Protein AF-A0A2E8K326-F1 (afdb_monomer_lite)

Sequence (92 aa):
MSSTKNVSCPVDTQGDFGSYANAFRIMQDGNDILLDFCVYSEQDNAAKIVSRVRVPPTFLGVILSRLQEALNIDHSPDQGRLYVMPEIKGMN

Structure (mmCIF, N/CA/C/O backbone):
data_AF-A0A2E8K326-F1
#
_entry.id   AF-A0A2E8K326-F1
#
loop_
_atom_site.group_PDB
_atom_site.id
_atom_site.type_symbol
_atom_site.label_atom_id
_atom_site.label_alt_id
_atom_site.label_comp_id
_atom_site.label_asym_id
_atom_site.label_entity_id
_atom_site.label_seq_id
_atom_site.pdbx_PDB_ins_code
_atom_site.Cartn_x
_atom_site.Cartn_y
_atom_site.Cartn_z
_atom_site.occupancy
_atom_site.B_iso_or_equiv
_atom_site.auth_seq_id
_atom_site.auth_comp_id
_atom_site.auth_asym_id
_atom_site.auth_atom_id
_atom_site.pdbx_PDB_model_num
ATOM 1 N N . MET A 1 1 ? 12.934 -9.129 15.300 1.00 37.72 1 MET A N 1
ATOM 2 C CA . MET A 1 1 ? 11.535 -8.720 15.550 1.00 37.72 1 MET A CA 1
ATOM 3 C C . MET A 1 1 ? 11.177 -7.655 14.526 1.00 37.72 1 MET A C 1
ATOM 5 O O . MET A 1 1 ? 11.871 -6.648 14.477 1.00 37.72 1 MET A O 1
ATOM 9 N N . SER A 1 2 ? 10.191 -7.903 13.658 1.00 43.12 2 SER A N 1
ATOM 10 C CA . SER A 1 2 ? 9.728 -6.897 12.691 1.00 43.12 2 SER A CA 1
ATOM 11 C C . SER A 1 2 ? 8.924 -5.835 13.445 1.00 43.12 2 SER A C 1
ATOM 13 O O . SER A 1 2 ? 7.895 -6.153 14.037 1.00 43.12 2 SER A O 1
ATOM 15 N N . SER A 1 3 ? 9.436 -4.604 13.511 1.00 54.97 3 SER A N 1
ATOM 16 C CA . SER A 1 3 ? 8.756 -3.486 14.170 1.00 54.97 3 SER A CA 1
ATOM 17 C C . SER A 1 3 ? 7.694 -2.929 13.224 1.00 54.97 3 SER A C 1
ATOM 19 O O . SER A 1 3 ? 8.007 -2.274 12.231 1.00 54.97 3 SER A O 1
ATOM 21 N N . THR A 1 4 ? 6.431 -3.241 13.494 1.00 52.53 4 THR A N 1
ATOM 22 C CA . THR A 1 4 ? 5.287 -2.741 12.723 1.00 52.53 4 THR A CA 1
ATOM 23 C C . THR A 1 4 ? 5.042 -1.261 13.028 1.00 52.53 4 THR A C 1
ATOM 25 O O . THR A 1 4 ? 4.947 -0.897 14.201 1.00 52.53 4 THR A O 1
ATOM 28 N N . LYS A 1 5 ? 4.894 -0.415 12.000 1.00 71.62 5 LYS A N 1
ATOM 29 C CA . LYS A 1 5 ? 4.682 1.038 12.136 1.00 71.62 5 LYS A CA 1
ATOM 30 C C . LYS A 1 5 ? 3.276 1.425 11.666 1.00 71.62 5 LYS A C 1
ATOM 32 O O . LYS A 1 5 ? 2.851 1.006 10.591 1.00 71.62 5 LYS A O 1
ATOM 37 N N . ASN A 1 6 ? 2.572 2.235 12.456 1.00 72.94 6 ASN A N 1
ATOM 38 C CA . ASN A 1 6 ? 1.278 2.798 12.065 1.00 72.94 6 ASN A CA 1
ATOM 39 C C . ASN A 1 6 ? 1.458 3.874 10.990 1.00 72.94 6 ASN A C 1
ATOM 41 O O . ASN A 1 6 ? 2.481 4.566 10.941 1.00 72.94 6 ASN A O 1
ATOM 45 N N . VAL A 1 7 ? 0.453 4.022 10.138 1.00 68.12 7 VAL A N 1
ATOM 46 C CA . VAL A 1 7 ? 0.442 4.955 9.021 1.00 68.12 7 VAL A CA 1
ATOM 47 C C . VAL A 1 7 ? -0.822 5.795 9.072 1.00 68.12 7 VAL A C 1
ATOM 49 O O . VAL A 1 7 ? -1.923 5.259 9.125 1.00 68.12 7 VAL A O 1
ATOM 52 N N . SER A 1 8 ? -0.637 7.112 8.998 1.00 68.62 8 SER A N 1
ATOM 53 C CA . SER A 1 8 ? -1.714 8.058 8.722 1.00 68.62 8 SER A CA 1
ATOM 54 C C . SER A 1 8 ? -1.707 8.373 7.228 1.00 68.62 8 SER A C 1
ATOM 56 O O . SER A 1 8 ? -0.724 8.913 6.714 1.00 68.62 8 SER A O 1
ATOM 58 N N . CYS A 1 9 ? -2.750 7.959 6.516 1.00 64.12 9 CYS A N 1
ATOM 59 C CA . CYS A 1 9 ? -2.925 8.206 5.088 1.00 64.12 9 CYS A CA 1
ATOM 60 C C . CYS A 1 9 ? -4.417 8.228 4.729 1.00 64.12 9 CYS A C 1
ATOM 62 O O . CYS A 1 9 ? -5.190 7.522 5.378 1.00 64.12 9 CYS A O 1
ATOM 64 N N . PRO A 1 10 ? -4.823 8.988 3.694 1.00 63.72 10 PRO A N 1
ATOM 65 C CA . PRO A 1 10 ? -6.185 8.942 3.176 1.00 63.72 10 PRO A CA 1
ATOM 66 C C . PRO A 1 10 ? -6.548 7.525 2.721 1.00 63.72 10 PRO A C 1
ATOM 68 O O . PRO A 1 10 ? -5.747 6.862 2.051 1.00 63.72 10 PRO A O 1
ATOM 71 N N . VAL A 1 11 ? -7.749 7.087 3.089 1.00 63.88 11 VAL A N 1
ATOM 72 C CA . VAL A 1 11 ? -8.302 5.775 2.747 1.00 63.88 11 VAL A CA 1
ATOM 73 C C . VAL A 1 11 ? -9.453 5.988 1.777 1.00 63.88 11 VAL A C 1
ATOM 75 O O . VAL A 1 11 ? -10.345 6.787 2.053 1.00 63.88 11 VAL A O 1
ATOM 78 N N . ASP A 1 12 ? -9.420 5.292 0.646 1.00 61.16 12 ASP A N 1
ATOM 79 C CA . ASP A 1 12 ? -10.558 5.225 -0.269 1.00 61.16 12 ASP A CA 1
ATOM 80 C C . ASP A 1 12 ? -11.388 3.985 0.092 1.00 61.16 12 ASP A C 1
ATOM 82 O O . ASP A 1 12 ? -11.026 2.855 -0.245 1.00 61.16 12 ASP A O 1
ATOM 86 N N . THR A 1 13 ? -12.442 4.173 0.888 1.00 59.41 13 THR A N 1
ATOM 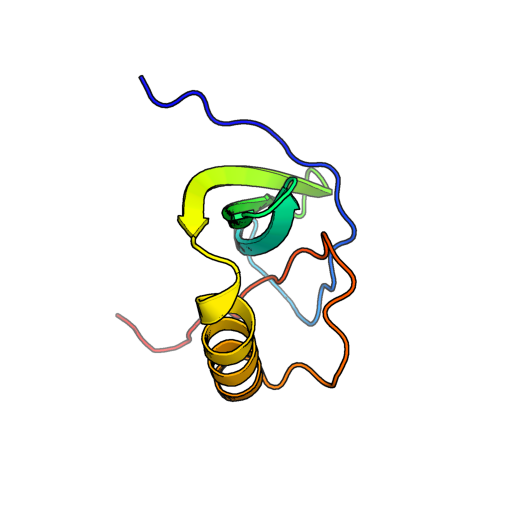87 C CA . THR A 1 13 ? -13.323 3.086 1.331 1.00 59.41 13 THR A CA 1
ATOM 88 C C . THR A 1 13 ? -14.473 2.922 0.343 1.00 59.41 13 THR A C 1
ATOM 90 O O . THR A 1 13 ? -15.526 3.541 0.486 1.00 59.41 13 THR A O 1
ATOM 93 N N . GLN A 1 14 ? -14.289 2.068 -0.661 1.00 52.81 14 GLN A N 1
ATOM 94 C CA . GLN A 1 14 ? -15.376 1.631 -1.539 1.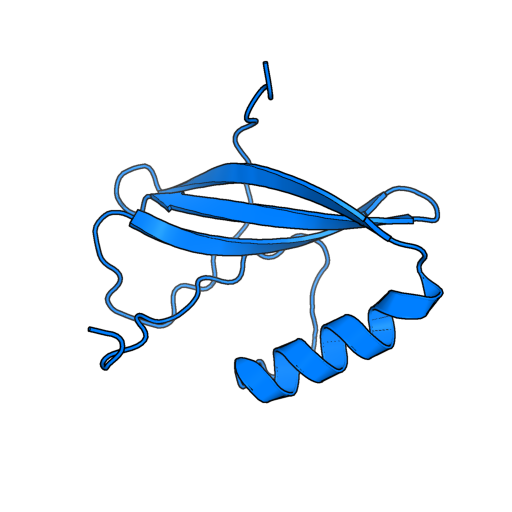00 52.81 14 GLN A CA 1
ATOM 95 C C . GLN A 1 14 ? -15.969 0.298 -1.039 1.00 52.81 14 GLN A C 1
ATOM 97 O O . GLN A 1 14 ? -15.723 -0.743 -1.641 1.00 52.81 14 GLN A O 1
ATOM 102 N N . GLY A 1 15 ? -16.723 0.293 0.072 1.00 56.59 15 GLY A N 1
ATOM 103 C CA . GLY A 1 15 ? -17.518 -0.882 0.480 1.00 56.59 15 GLY A CA 1
ATOM 104 C C . GLY A 1 15 ? -17.668 -1.139 1.984 1.00 56.59 15 GLY A C 1
ATOM 105 O O . GLY A 1 15 ? -17.069 -0.449 2.803 1.00 56.59 15 GLY A O 1
ATOM 106 N N . ASP A 1 16 ? -18.468 -2.164 2.310 1.00 55.94 16 ASP A N 1
ATOM 107 C CA . ASP A 1 16 ? -18.588 -2.764 3.648 1.00 55.94 16 ASP A CA 1
ATOM 108 C C . ASP A 1 16 ? -17.401 -3.714 3.875 1.00 55.94 16 ASP A C 1
ATOM 110 O O . ASP A 1 16 ? -17.371 -4.825 3.337 1.00 55.94 16 ASP A O 1
ATOM 114 N N . PHE A 1 17 ? -16.405 -3.285 4.647 1.00 61.34 17 PHE A N 1
ATOM 115 C CA . PHE A 1 17 ? -15.279 -4.132 5.042 1.00 61.34 17 PHE A CA 1
ATOM 116 C C . PHE A 1 17 ? -15.501 -4.659 6.470 1.00 61.34 17 PHE A C 1
ATOM 118 O O . PHE A 1 17 ? -16.144 -4.010 7.289 1.00 61.34 17 PHE A O 1
ATOM 125 N N . GLY A 1 18 ? -14.994 -5.855 6.791 1.00 59.66 18 GLY A N 1
ATOM 126 C CA . GLY A 1 18 ? -14.984 -6.343 8.177 1.00 59.66 18 GLY A CA 1
ATOM 127 C C . GLY A 1 18 ? -14.128 -5.458 9.100 1.00 59.66 18 GLY A C 1
ATOM 128 O O . GLY A 1 18 ? -13.439 -4.550 8.642 1.00 59.66 18 GLY A O 1
ATOM 129 N N . SER A 1 19 ? -14.095 -5.755 10.409 1.00 68.56 19 SER A N 1
ATOM 130 C CA . SER A 1 19 ? -13.352 -4.948 11.406 1.00 68.56 19 SER A CA 1
ATOM 131 C C . SER A 1 19 ? -11.876 -4.708 11.056 1.00 68.56 19 SER A C 1
ATOM 133 O O . SER A 1 19 ? -11.298 -3.708 11.481 1.00 68.56 19 SER A O 1
ATOM 135 N N . TYR A 1 20 ? -11.280 -5.611 10.271 1.00 76.56 20 TYR A N 1
ATOM 136 C CA . TYR A 1 20 ? -9.971 -5.431 9.664 1.00 76.56 20 TYR A CA 1
ATOM 137 C C . TYR A 1 20 ? -10.018 -5.755 8.174 1.00 76.56 20 TYR A C 1
ATOM 139 O O . TYR A 1 20 ? -10.633 -6.743 7.773 1.00 76.56 20 TYR A O 1
ATOM 147 N N . ALA A 1 21 ? -9.295 -4.979 7.371 1.00 79.00 21 ALA A N 1
ATOM 148 C CA . ALA A 1 21 ? -9.184 -5.188 5.935 1.00 79.00 21 ALA A CA 1
ATOM 149 C C . ALA A 1 21 ? -7.723 -5.211 5.478 1.00 79.00 21 ALA A C 1
ATOM 151 O O . ALA A 1 21 ? -6.880 -4.458 5.975 1.00 79.00 21 ALA A O 1
ATOM 152 N N . ASN A 1 22 ? -7.420 -6.068 4.502 1.00 83.12 22 ASN A N 1
ATOM 153 C CA . ASN A 1 22 ? -6.125 -6.037 3.832 1.00 83.12 22 ASN A CA 1
ATOM 154 C C . ASN A 1 22 ? -6.023 -4.752 3.025 1.00 83.12 22 ASN A C 1
ATOM 156 O O . ASN A 1 22 ? -6.946 -4.388 2.300 1.00 83.12 22 ASN A O 1
ATOM 160 N N . ALA A 1 23 ? -4.893 -4.076 3.133 1.00 85.50 23 ALA A N 1
ATOM 161 C CA . ALA A 1 23 ? -4.653 -2.857 2.398 1.00 85.50 23 ALA A CA 1
ATOM 162 C C . ALA A 1 23 ? -3.200 -2.777 1.943 1.00 85.50 23 ALA A C 1
ATOM 164 O O . ALA A 1 23 ? -2.322 -3.461 2.469 1.00 85.50 23 ALA A O 1
ATOM 165 N N . PHE A 1 24 ? -2.912 -1.917 0.979 1.00 87.38 24 PHE A N 1
ATOM 166 C CA . PHE A 1 24 ? -1.535 -1.607 0.618 1.00 87.38 24 PHE A CA 1
ATOM 167 C C . PHE A 1 24 ? -1.385 -0.140 0.238 1.00 87.38 24 PHE A C 1
ATOM 169 O O . PHE A 1 24 ? -2.351 0.552 -0.080 1.00 87.38 24 PHE A O 1
ATOM 176 N N . ARG A 1 25 ? -0.148 0.344 0.284 1.00 87.25 25 ARG A N 1
ATOM 177 C CA . ARG A 1 25 ? 0.213 1.713 -0.068 1.00 87.25 25 ARG A CA 1
ATOM 178 C C . ARG A 1 25 ? 1.484 1.718 -0.898 1.00 87.25 25 ARG A C 1
ATOM 180 O O . ARG A 1 25 ? 2.434 1.000 -0.595 1.00 87.25 25 ARG A O 1
ATOM 187 N N . ILE A 1 26 ? 1.511 2.590 -1.900 1.00 86.81 26 ILE A N 1
ATOM 188 C CA . ILE A 1 26 ? 2.686 2.841 -2.734 1.00 86.81 26 ILE A CA 1
ATOM 189 C C . ILE A 1 26 ? 3.197 4.248 -2.446 1.00 86.81 26 ILE A C 1
ATOM 191 O O . ILE A 1 26 ? 2.427 5.212 -2.435 1.00 86.81 26 ILE A O 1
ATOM 195 N N . MET A 1 27 ? 4.497 4.367 -2.202 1.00 86.50 27 MET A N 1
ATOM 196 C CA . MET A 1 27 ? 5.169 5.646 -1.987 1.00 86.50 27 MET A CA 1
ATOM 197 C C . MET A 1 27 ? 6.491 5.697 -2.736 1.00 86.50 27 MET A C 1
ATOM 199 O O . MET A 1 27 ? 7.127 4.669 -2.951 1.00 86.50 27 MET A O 1
ATOM 203 N N . GLN A 1 28 ? 6.935 6.905 -3.057 1.00 84.25 28 GLN A N 1
ATOM 204 C CA . GLN A 1 28 ? 8.303 7.151 -3.487 1.00 84.25 28 GLN A CA 1
ATOM 205 C C . GLN A 1 28 ? 9.149 7.572 -2.277 1.00 84.25 28 GLN A C 1
ATOM 207 O O . GLN A 1 28 ? 8.731 8.423 -1.495 1.00 84.25 28 GLN A O 1
ATOM 212 N N . ASP A 1 29 ? 10.321 6.960 -2.113 1.00 84.06 29 ASP A N 1
ATOM 213 C CA . ASP A 1 29 ? 11.293 7.271 -1.060 1.00 84.06 29 ASP A CA 1
ATOM 214 C C . ASP A 1 29 ? 12.674 7.489 -1.690 1.00 84.06 29 ASP A C 1
ATOM 216 O O . ASP A 1 29 ? 13.442 6.551 -1.932 1.00 84.06 29 ASP A O 1
ATOM 220 N N . GLY A 1 30 ? 12.957 8.749 -2.027 1.00 86.81 30 GLY A N 1
ATOM 221 C CA . GLY A 1 30 ? 14.111 9.118 -2.841 1.00 86.81 30 GLY A CA 1
ATOM 222 C C . GLY A 1 30 ? 14.011 8.527 -4.250 1.00 86.81 30 GLY A C 1
ATOM 223 O O . GLY A 1 30 ? 13.078 8.830 -4.997 1.00 86.81 30 GLY A O 1
ATOM 224 N N . ASN A 1 31 ? 14.983 7.683 -4.6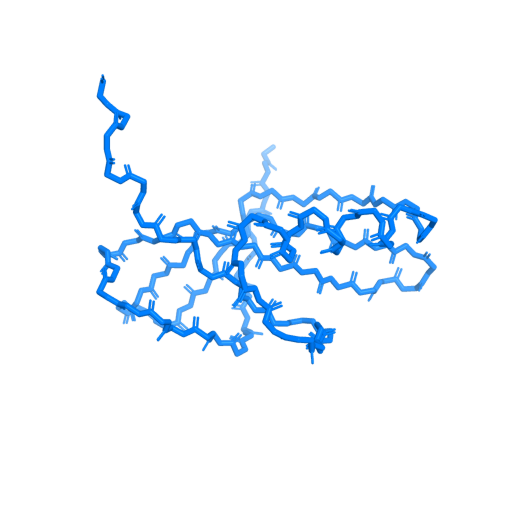05 1.00 87.94 31 ASN A N 1
ATOM 225 C CA . ASN A 1 31 ? 15.027 7.007 -5.905 1.00 87.94 31 ASN A CA 1
ATOM 226 C C . ASN A 1 31 ? 14.279 5.673 -5.921 1.00 87.94 31 ASN A C 1
ATOM 228 O O . ASN A 1 31 ? 14.081 5.121 -6.998 1.00 87.94 31 ASN A O 1
ATOM 2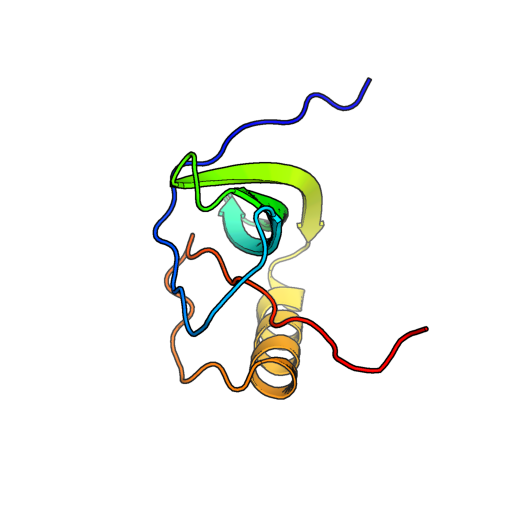32 N N . ASP A 1 32 ? 13.873 5.155 -4.764 1.00 88.69 32 ASP A N 1
ATOM 233 C CA . ASP A 1 32 ? 13.200 3.865 -4.676 1.00 88.69 32 ASP A CA 1
ATOM 234 C C . ASP A 1 32 ? 11.694 4.028 -4.491 1.00 88.69 32 ASP A C 1
ATOM 236 O O . ASP A 1 32 ? 11.187 5.072 -4.073 1.00 88.69 32 ASP A O 1
ATOM 240 N N . ILE A 1 33 ? 10.974 2.945 -4.758 1.00 89.62 33 ILE A N 1
ATOM 241 C CA . ILE A 1 33 ? 9.552 2.819 -4.464 1.00 89.62 33 ILE A CA 1
ATOM 242 C C . ILE A 1 33 ? 9.386 1.915 -3.248 1.00 89.62 33 ILE A C 1
ATOM 244 O O . ILE A 1 33 ? 10.010 0.857 -3.147 1.00 89.62 33 ILE A O 1
ATOM 248 N N . LEU A 1 34 ? 8.527 2.326 -2.322 1.00 90.56 34 LEU A N 1
ATOM 249 C CA . LEU A 1 34 ? 8.109 1.527 -1.180 1.00 90.56 34 LEU A CA 1
ATOM 250 C C . LEU A 1 34 ? 6.704 0.982 -1.419 1.00 90.56 34 LEU A C 1
ATOM 252 O O . LEU A 1 34 ? 5.769 1.741 -1.678 1.00 90.56 34 LEU A O 1
ATOM 256 N N . LEU A 1 35 ? 6.573 -0.333 -1.283 1.00 90.06 35 LEU A N 1
ATOM 257 C CA . LEU A 1 35 ? 5.311 -1.056 -1.239 1.00 90.06 35 LEU A CA 1
ATOM 258 C C . LEU A 1 35 ? 5.066 -1.486 0.203 1.00 90.06 35 LEU A C 1
ATOM 260 O O . LEU A 1 35 ? 5.732 -2.388 0.718 1.00 90.06 35 LEU A O 1
ATOM 264 N N . ASP A 1 36 ? 4.129 -0.816 0.857 1.00 91.06 36 ASP A N 1
ATOM 265 C CA . ASP A 1 36 ? 3.692 -1.156 2.202 1.00 91.06 36 ASP A CA 1
ATOM 266 C C . ASP A 1 36 ? 2.457 -2.045 2.119 1.00 91.06 36 ASP A C 1
ATOM 268 O O . ASP A 1 36 ? 1.440 -1.639 1.563 1.00 91.06 36 ASP A O 1
ATOM 272 N N . PHE A 1 37 ? 2.532 -3.229 2.716 1.00 88.81 37 PHE A N 1
ATOM 273 C CA . PHE A 1 37 ? 1.370 -4.061 3.000 1.00 88.81 37 PHE A CA 1
ATOM 274 C C . PHE A 1 37 ? 0.860 -3.710 4.389 1.00 88.81 37 PHE A C 1
ATOM 276 O O . PHE A 1 37 ? 1.625 -3.675 5.361 1.00 88.81 37 PHE A O 1
ATOM 283 N N . CYS A 1 38 ? -0.434 -3.452 4.472 1.00 88.50 38 CYS A N 1
ATOM 284 C CA . CYS A 1 38 ? -1.094 -2.892 5.629 1.00 88.50 38 CYS A CA 1
ATOM 285 C C . CYS A 1 38 ? -2.296 -3.741 6.039 1.00 88.50 38 CYS A C 1
ATOM 287 O O . CYS A 1 38 ? -2.945 -4.382 5.217 1.00 88.50 38 CYS A O 1
ATOM 289 N N . VAL A 1 39 ? -2.627 -3.669 7.322 1.00 87.50 39 VAL A N 1
ATOM 290 C CA . VAL A 1 39 ? -3.952 -4.031 7.826 1.00 87.50 39 VAL A CA 1
ATOM 291 C C . VAL A 1 39 ? -4.638 -2.735 8.234 1.00 87.50 39 VAL A C 1
ATOM 293 O O . VAL A 1 39 ? -4.094 -1.982 9.046 1.00 87.50 39 VAL A O 1
ATOM 296 N N . TYR A 1 40 ? -5.782 -2.450 7.622 1.00 86.62 40 TYR A N 1
ATOM 297 C CA . TYR A 1 40 ? -6.644 -1.320 7.949 1.00 86.62 40 TYR A CA 1
ATOM 298 C C . TYR A 1 40 ? -7.653 -1.728 9.025 1.00 86.62 40 TYR A C 1
ATOM 300 O O . TYR A 1 40 ? -8.218 -2.814 8.943 1.00 86.62 40 TYR A O 1
ATOM 308 N N . SER A 1 41 ? -7.851 -0.868 10.021 1.00 82.69 41 SER A N 1
ATOM 309 C CA . SER A 1 41 ? -8.901 -0.953 11.039 1.00 82.69 41 SER A CA 1
ATOM 310 C C . SER A 1 41 ? -9.868 0.199 10.804 1.00 82.69 41 SER A C 1
ATOM 312 O O . SER A 1 41 ? -9.465 1.361 10.908 1.00 82.69 41 SER A O 1
ATOM 314 N N . GLU A 1 42 ? -11.127 -0.110 10.492 1.00 80.00 42 GLU A N 1
ATOM 315 C CA . GLU A 1 42 ? -12.165 0.916 10.337 1.00 80.00 42 GLU A CA 1
ATOM 316 C C . GLU A 1 42 ? -12.468 1.591 11.680 1.00 80.00 42 GLU A C 1
ATOM 318 O O . GLU A 1 42 ? -12.552 2.815 11.757 1.00 80.00 42 GLU A O 1
ATOM 323 N N . GLN A 1 43 ? -12.526 0.803 12.761 1.00 80.94 43 GLN A N 1
ATOM 324 C CA . GLN A 1 43 ? -12.798 1.291 14.115 1.00 80.94 43 GLN A CA 1
ATOM 325 C C . GLN A 1 43 ? -11.799 2.367 14.559 1.00 80.94 43 GLN A C 1
ATOM 327 O O . GLN A 1 43 ? -12.187 3.369 15.157 1.00 80.94 43 GLN A O 1
ATOM 332 N N . ASP A 1 44 ? -10.516 2.156 14.265 1.00 80.56 44 ASP A N 1
ATOM 333 C CA . ASP A 1 44 ? -9.447 3.091 14.627 1.00 80.56 44 ASP A CA 1
ATOM 334 C C . ASP A 1 44 ? -9.179 4.130 13.528 1.00 80.56 44 ASP A C 1
ATOM 336 O O . ASP A 1 44 ? -8.338 5.014 13.705 1.00 80.56 44 ASP A O 1
ATOM 340 N N . ASN A 1 45 ? -9.851 3.991 12.379 1.00 79.62 45 ASN A N 1
ATOM 341 C CA . ASN A 1 45 ? -9.582 4.696 11.132 1.00 79.62 45 ASN A CA 1
ATOM 342 C C . ASN A 1 45 ? -8.075 4.804 10.828 1.00 79.62 45 ASN A C 1
ATOM 344 O O . ASN A 1 45 ? -7.537 5.875 10.530 1.00 79.62 45 ASN A O 1
ATOM 348 N N . ALA A 1 46 ? -7.366 3.684 10.972 1.00 80.75 46 ALA A N 1
ATOM 349 C CA . ALA A 1 46 ? -5.913 3.644 10.918 1.00 80.75 46 ALA A CA 1
ATOM 350 C C . ALA A 1 46 ? -5.414 2.383 10.218 1.00 80.75 46 ALA A C 1
ATOM 352 O O . ALA A 1 46 ? -5.995 1.304 10.330 1.00 80.75 46 ALA A O 1
ATOM 353 N N . ALA A 1 47 ? -4.281 2.512 9.528 1.00 85.56 47 ALA A N 1
ATOM 354 C CA . ALA A 1 47 ? -3.598 1.391 8.904 1.00 85.56 47 ALA A CA 1
ATOM 355 C C . ALA A 1 47 ? -2.265 1.109 9.594 1.00 85.56 47 ALA A C 1
ATOM 357 O O . ALA A 1 47 ? -1.515 2.017 9.967 1.00 85.56 47 ALA A O 1
ATOM 358 N N . LYS A 1 48 ? -1.938 -0.172 9.731 1.00 87.19 48 LYS A N 1
ATOM 359 C CA . LYS A 1 48 ? -0.681 -0.636 10.314 1.00 87.19 48 LYS A CA 1
ATOM 360 C C . LYS A 1 48 ? 0.119 -1.412 9.283 1.00 87.19 48 LYS A C 1
ATOM 362 O O . LYS A 1 48 ? -0.386 -2.378 8.720 1.00 87.19 48 LYS A O 1
ATOM 367 N N . ILE A 1 49 ? 1.376 -1.021 9.071 1.00 89.94 49 ILE A N 1
ATOM 368 C CA . ILE A 1 49 ? 2.282 -1.738 8.168 1.00 89.94 49 ILE A CA 1
ATOM 369 C C . ILE A 1 49 ? 2.641 -3.077 8.801 1.00 89.94 49 ILE A C 1
ATOM 371 O O . ILE A 1 49 ? 3.204 -3.121 9.900 1.00 89.94 49 ILE A O 1
ATOM 375 N N . VAL A 1 50 ? 2.364 -4.153 8.072 1.00 90.00 50 VAL A N 1
ATOM 376 C CA . VAL A 1 50 ? 2.780 -5.516 8.416 1.00 90.00 50 VAL A CA 1
ATOM 377 C C . VAL A 1 50 ? 4.028 -5.940 7.647 1.00 90.00 50 VAL A C 1
ATOM 379 O O . VAL A 1 50 ? 4.836 -6.705 8.167 1.00 90.00 50 VAL A O 1
ATOM 382 N N . SER A 1 51 ? 4.229 -5.403 6.441 1.00 89.31 51 SER A N 1
ATOM 383 C CA . SER A 1 51 ? 5.417 -5.651 5.625 1.00 89.31 51 SER A CA 1
ATOM 384 C C . SER A 1 51 ? 5.727 -4.457 4.728 1.00 89.31 51 SER A C 1
ATOM 386 O O . SER A 1 51 ? 4.822 -3.749 4.295 1.00 89.31 51 SER A O 1
ATOM 388 N N . ARG A 1 52 ? 7.012 -4.245 4.438 1.00 92.19 52 ARG A N 1
ATOM 389 C CA . ARG A 1 52 ? 7.499 -3.204 3.533 1.00 92.19 52 ARG A CA 1
ATOM 390 C C . ARG A 1 52 ? 8.504 -3.802 2.566 1.00 92.19 52 ARG A C 1
ATOM 392 O O . ARG A 1 52 ? 9.495 -4.390 2.994 1.00 92.19 52 ARG A O 1
ATOM 399 N N . VAL A 1 53 ? 8.284 -3.575 1.279 1.00 91.38 53 VAL A N 1
ATOM 400 C CA . VAL A 1 53 ? 9.203 -3.964 0.208 1.00 91.38 53 VAL A CA 1
ATOM 401 C C . VAL A 1 53 ? 9.721 -2.706 -0.476 1.00 91.38 53 VAL A C 1
ATOM 403 O O . VAL A 1 53 ? 8.952 -1.798 -0.779 1.00 91.38 53 VAL A O 1
ATOM 406 N N . ARG A 1 54 ? 11.034 -2.646 -0.708 1.00 92.94 54 ARG A N 1
ATOM 407 C CA . ARG A 1 54 ? 11.681 -1.591 -1.494 1.00 92.94 54 ARG A CA 1
ATOM 408 C C . ARG A 1 54 ? 11.963 -2.140 -2.887 1.00 92.94 54 ARG A C 1
ATOM 410 O O . ARG A 1 54 ? 12.560 -3.208 -3.002 1.00 92.94 54 ARG A O 1
ATOM 417 N N . VAL A 1 55 ? 11.529 -1.431 -3.922 1.00 90.06 55 VAL A N 1
ATOM 418 C CA . VAL A 1 55 ? 11.703 -1.843 -5.318 1.00 90.06 55 VAL A CA 1
ATOM 419 C C . VAL A 1 55 ? 12.298 -0.709 -6.155 1.00 90.06 55 VAL A C 1
ATOM 421 O O . VAL A 1 55 ? 11.999 0.460 -5.895 1.00 90.06 55 VAL A O 1
ATOM 424 N N . PRO A 1 56 ? 13.111 -1.034 -7.178 1.00 91.19 56 PRO A N 1
ATOM 425 C CA . PRO A 1 56 ? 13.591 -0.038 -8.124 1.00 91.19 56 PRO A CA 1
ATOM 426 C C . PRO A 1 56 ? 12.430 0.664 -8.852 1.00 91.19 56 PRO A C 1
ATOM 428 O O . PRO A 1 56 ? 11.416 0.026 -9.157 1.00 91.19 56 PRO A O 1
ATOM 431 N N . PRO A 1 57 ? 12.584 1.947 -9.220 1.00 87.38 57 PRO A N 1
ATOM 432 C CA . PRO A 1 57 ? 11.529 2.743 -9.850 1.00 87.38 57 PRO A CA 1
ATOM 433 C C . PRO A 1 57 ? 11.136 2.225 -11.238 1.00 87.38 57 PRO A C 1
ATOM 435 O O . PRO A 1 57 ? 10.016 2.454 -11.688 1.00 87.38 57 PRO A O 1
ATOM 438 N N . THR A 1 58 ? 12.009 1.454 -11.891 1.00 90.25 58 THR A N 1
ATOM 439 C CA . THR A 1 58 ? 11.719 0.775 -13.163 1.00 90.25 58 THR A CA 1
ATOM 440 C C . THR A 1 58 ? 10.541 -0.198 -13.072 1.00 90.25 58 THR A C 1
ATOM 442 O O . THR A 1 58 ? 9.878 -0.440 -14.077 1.00 90.25 58 THR A O 1
ATOM 445 N N . PHE A 1 59 ? 10.234 -0.724 -11.882 1.00 85.12 59 PHE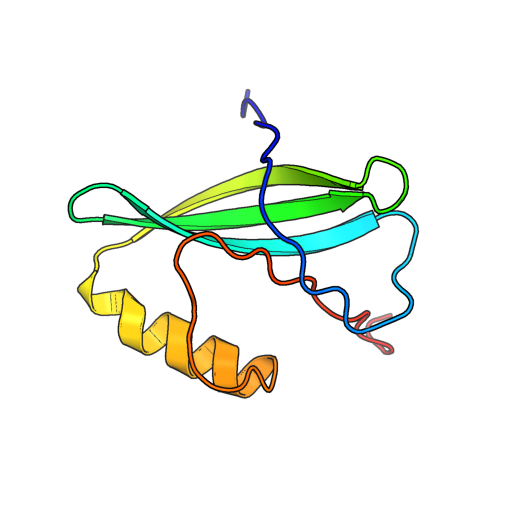 A N 1
ATOM 446 C CA . PHE A 1 59 ? 9.090 -1.612 -11.670 1.00 85.12 59 PHE A CA 1
ATOM 447 C C . PHE A 1 59 ? 7.775 -0.870 -11.423 1.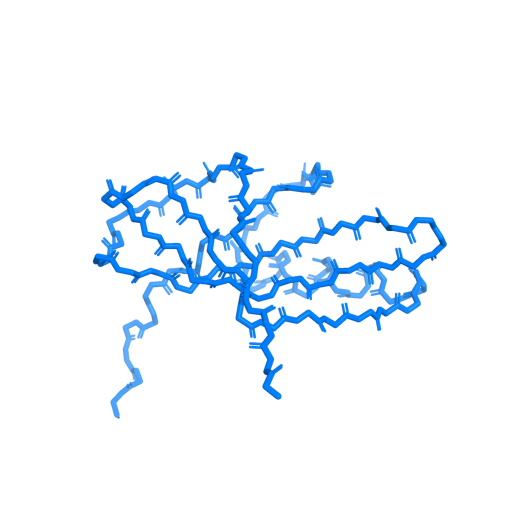00 85.12 59 PHE A C 1
ATOM 449 O O . PHE A 1 59 ? 6.719 -1.498 -11.498 1.00 85.12 59 PHE A O 1
ATOM 456 N N . LEU A 1 60 ? 7.804 0.443 -11.158 1.00 82.31 60 LEU A N 1
ATOM 457 C CA . LEU A 1 60 ? 6.612 1.207 -10.778 1.00 82.31 60 LEU A CA 1
ATOM 458 C C . LEU A 1 60 ? 5.501 1.084 -11.824 1.00 82.31 60 LEU A C 1
ATOM 460 O O . LEU A 1 60 ? 4.365 0.788 -11.472 1.00 82.31 60 LEU A O 1
ATOM 464 N N . GLY A 1 61 ? 5.836 1.245 -13.107 1.00 80.19 61 GLY A N 1
ATOM 465 C CA . GLY A 1 61 ? 4.855 1.145 -14.190 1.00 80.19 61 GLY A CA 1
ATOM 466 C C . GLY A 1 61 ? 4.185 -0.230 -14.261 1.00 80.19 61 GLY A C 1
ATOM 467 O O . GLY A 1 61 ? 2.968 -0.316 -14.403 1.00 80.19 61 GLY A O 1
ATOM 468 N N . VAL A 1 62 ? 4.962 -1.305 -14.085 1.00 86.06 62 VAL A N 1
ATOM 469 C CA . VAL A 1 62 ? 4.440 -2.682 -14.078 1.00 86.06 62 VAL A CA 1
ATOM 470 C C . VAL A 1 62 ? 3.524 -2.910 -12.876 1.00 86.06 62 VAL A C 1
ATOM 472 O O . VAL A 1 62 ? 2.444 -3.474 -13.032 1.00 86.06 62 VAL A O 1
ATOM 475 N N . ILE A 1 63 ? 3.926 -2.450 -11.689 1.00 82.50 63 ILE A N 1
ATOM 476 C CA . ILE A 1 63 ? 3.131 -2.578 -10.460 1.00 82.50 63 ILE A CA 1
ATOM 477 C C . ILE A 1 63 ? 1.795 -1.847 -10.612 1.00 82.50 63 ILE A C 1
ATOM 479 O O . ILE A 1 63 ? 0.746 -2.435 -10.361 1.00 82.50 63 ILE A O 1
ATOM 483 N N . LEU A 1 64 ? 1.825 -0.591 -11.061 1.00 80.56 64 LEU A N 1
ATOM 484 C CA . LEU A 1 64 ? 0.618 0.212 -11.245 1.00 80.56 64 LEU A CA 1
ATOM 485 C C . LEU A 1 64 ? -0.322 -0.411 -12.276 1.00 80.56 64 LEU A C 1
ATOM 487 O O . LEU A 1 64 ? -1.507 -0.551 -11.995 1.00 80.56 64 LEU A O 1
ATOM 491 N N . SER A 1 65 ? 0.206 -0.859 -13.417 1.00 80.44 65 SER A N 1
ATOM 492 C CA . SER A 1 65 ? -0.595 -1.516 -14.454 1.00 80.44 65 SER A CA 1
ATOM 493 C C . SER A 1 65 ? -1.306 -2.769 -13.931 1.00 80.44 65 SER A C 1
ATOM 495 O O . SER A 1 65 ? -2.496 -2.943 -14.182 1.00 80.44 65 SER A O 1
ATOM 497 N N . ARG A 1 66 ? -0.615 -3.613 -13.152 1.00 83.31 66 ARG A N 1
ATOM 498 C CA . ARG A 1 66 ? -1.219 -4.819 -12.561 1.00 83.31 66 ARG A CA 1
ATOM 499 C C . ARG A 1 66 ? -2.280 -4.506 -11.516 1.00 83.31 66 ARG A C 1
ATOM 501 O O . ARG A 1 66 ? -3.275 -5.214 -11.430 1.00 83.31 66 ARG A O 1
ATOM 508 N N . LEU A 1 67 ? -2.080 -3.460 -10.724 1.00 76.75 67 LEU A N 1
ATOM 509 C CA . LEU A 1 67 ? -3.055 -3.054 -9.716 1.00 76.75 67 LEU A CA 1
ATOM 510 C C . LEU A 1 67 ? -4.302 -2.431 -10.338 1.00 76.75 67 LEU A C 1
ATOM 512 O O . LEU A 1 67 ? -5.399 -2.709 -9.870 1.00 76.75 67 LEU A O 1
ATOM 516 N N . GLN A 1 68 ? -4.148 -1.642 -11.401 1.00 76.38 68 GLN A N 1
ATOM 517 C CA . GLN A 1 68 ? -5.278 -1.113 -12.166 1.00 76.38 68 GLN A CA 1
ATOM 518 C C . GLN A 1 68 ? -6.141 -2.242 -12.732 1.00 76.38 68 GLN A C 1
ATOM 520 O O . GLN A 1 68 ? -7.356 -2.214 -12.570 1.00 76.38 68 GLN A O 1
ATOM 525 N N . GLU A 1 69 ? -5.504 -3.263 -13.313 1.00 77.56 69 GLU A N 1
ATOM 526 C CA . GLU A 1 69 ? -6.178 -4.464 -13.819 1.00 77.56 69 GLU A CA 1
ATOM 527 C C . GLU A 1 69 ? -6.898 -5.239 -12.700 1.00 77.56 69 GLU A C 1
ATOM 529 O O . GLU A 1 69 ? -8.029 -5.679 -12.878 1.00 77.56 69 GLU A O 1
ATOM 534 N N . ALA A 1 70 ? -6.262 -5.393 -11.535 1.00 75.44 70 ALA A N 1
ATOM 535 C CA . ALA A 1 70 ? -6.802 -6.199 -10.441 1.00 75.44 70 ALA A CA 1
ATOM 536 C C . ALA A 1 70 ? -7.899 -5.499 -9.619 1.00 75.44 70 ALA A C 1
ATOM 538 O O . ALA A 1 70 ? -8.754 -6.175 -9.050 1.00 75.44 70 ALA A O 1
ATOM 539 N N . LEU A 1 71 ? -7.853 -4.170 -9.502 1.00 70.25 71 LEU A N 1
ATOM 540 C CA . LEU A 1 71 ? -8.685 -3.402 -8.567 1.00 70.25 71 LEU A CA 1
ATOM 541 C C . LEU A 1 71 ? -9.631 -2.413 -9.260 1.00 70.25 71 LEU A C 1
ATOM 543 O O . LEU A 1 71 ? -10.344 -1.699 -8.563 1.00 70.25 71 LEU A O 1
ATOM 547 N N . ASN A 1 72 ? -9.645 -2.352 -10.599 1.00 69.06 72 ASN A N 1
ATOM 548 C CA . ASN A 1 72 ? -10.414 -1.366 -11.373 1.00 69.06 72 ASN A CA 1
ATOM 549 C C . ASN A 1 72 ? -10.208 0.081 -10.875 1.00 69.06 72 ASN A C 1
ATOM 551 O O . ASN A 1 72 ? -11.143 0.879 -10.837 1.00 69.06 72 ASN A O 1
ATOM 555 N N . ILE A 1 73 ? -8.984 0.425 -10.459 1.00 64.56 73 ILE A N 1
ATOM 556 C CA . ILE A 1 73 ? -8.667 1.769 -9.961 1.00 64.56 73 ILE A CA 1
ATOM 557 C C . ILE A 1 73 ? -8.512 2.712 -11.154 1.00 64.56 73 ILE A C 1
ATOM 559 O O . ILE A 1 73 ? -7.558 2.585 -11.928 1.00 64.56 73 ILE A O 1
ATOM 563 N N . ASP A 1 74 ? -9.422 3.678 -11.266 1.00 56.19 74 ASP A N 1
ATOM 564 C CA . ASP A 1 74 ? -9.363 4.716 -12.291 1.00 56.19 74 ASP A CA 1
ATOM 565 C C . ASP A 1 74 ? -8.242 5.733 -11.998 1.00 56.19 74 ASP A C 1
ATOM 567 O O . ASP A 1 74 ? -7.900 6.043 -10.855 1.00 56.19 74 ASP A O 1
ATOM 571 N N . HIS A 1 75 ? -7.597 6.193 -13.062 1.00 53.72 75 HIS A N 1
ATOM 572 C CA . HIS A 1 75 ? -6.261 6.792 -13.079 1.00 53.72 75 HIS A CA 1
ATOM 573 C C . HIS A 1 75 ? -6.004 7.971 -12.113 1.00 53.72 75 HIS A C 1
ATOM 575 O O . HIS A 1 75 ? -6.455 9.088 -12.337 1.00 53.72 75 HIS A O 1
ATOM 581 N N . SER A 1 76 ? -5.142 7.738 -11.118 1.00 51.00 76 SER A N 1
ATOM 582 C CA . SER A 1 76 ? -3.991 8.566 -10.691 1.00 51.00 76 SER A CA 1
ATOM 583 C C . SER A 1 76 ? -3.599 8.095 -9.288 1.00 51.00 76 SER A C 1
ATOM 585 O O . SER A 1 76 ? -4.261 8.474 -8.317 1.00 51.00 76 SER A O 1
ATOM 587 N N . PRO A 1 77 ? -2.572 7.240 -9.130 1.00 53.03 77 PRO A N 1
ATOM 588 C CA . PRO A 1 77 ? -2.049 6.943 -7.811 1.00 53.03 77 PRO A CA 1
ATOM 589 C C . PRO A 1 77 ? -1.349 8.199 -7.295 1.00 53.03 77 PRO A C 1
ATOM 591 O O . PRO A 1 77 ? -0.145 8.378 -7.474 1.00 53.03 77 PRO A O 1
ATOM 594 N N . ASP A 1 78 ? -2.107 9.080 -6.650 1.00 54.84 78 ASP A N 1
ATOM 595 C CA . ASP A 1 78 ? -1.510 10.105 -5.811 1.00 54.84 78 ASP A CA 1
ATOM 596 C C . ASP A 1 78 ? -0.630 9.381 -4.786 1.00 54.84 78 ASP A C 1
ATOM 598 O O . ASP A 1 78 ? -1.052 8.407 -4.146 1.00 54.84 78 ASP A O 1
ATOM 602 N N . GLN A 1 79 ? 0.625 9.813 -4.677 1.00 58.41 79 GLN A N 1
ATOM 603 C CA . GLN A 1 79 ? 1.595 9.177 -3.795 1.00 58.41 79 GLN A CA 1
ATOM 604 C C . GLN A 1 79 ? 1.038 9.100 -2.369 1.00 58.41 79 GLN A C 1
ATOM 606 O O . GLN A 1 79 ? 0.630 10.106 -1.792 1.00 58.41 79 GLN A O 1
ATOM 611 N N . GLY A 1 80 ? 1.038 7.898 -1.788 1.00 60.41 80 GLY A N 1
ATOM 612 C CA . GLY A 1 80 ? 0.654 7.700 -0.393 1.00 60.41 80 GLY A CA 1
ATOM 613 C C . GLY A 1 80 ? -0.820 7.393 -0.116 1.00 60.41 80 GLY A C 1
ATOM 614 O O . GLY A 1 80 ? -1.169 7.326 1.063 1.00 60.41 80 GLY A O 1
ATOM 615 N N . ARG A 1 81 ? -1.665 7.148 -1.128 1.00 70.25 81 ARG A N 1
ATOM 616 C CA . ARG A 1 81 ? -3.022 6.608 -0.908 1.00 70.25 81 ARG A CA 1
ATOM 617 C C . ARG A 1 81 ? -2.992 5.146 -0.449 1.00 70.25 81 ARG A C 1
ATOM 619 O O . ARG A 1 81 ? -2.174 4.354 -0.928 1.00 70.25 81 ARG A O 1
ATOM 626 N N . LEU A 1 82 ? -3.875 4.811 0.491 1.00 67.44 82 LEU A N 1
ATOM 627 C CA . LEU A 1 82 ? -4.110 3.441 0.938 1.00 67.44 82 LEU A CA 1
ATOM 628 C C . LEU A 1 82 ? -5.235 2.819 0.114 1.00 67.44 82 LEU A C 1
ATOM 630 O O . LEU A 1 82 ? -6.334 3.366 0.053 1.00 67.44 82 LEU A O 1
ATOM 634 N N . TYR A 1 83 ? -4.962 1.656 -0.462 1.00 76.00 83 TYR A N 1
ATOM 635 C CA . TYR A 1 83 ? -5.933 0.870 -1.210 1.00 76.00 83 TYR A CA 1
ATOM 636 C C . TYR A 1 83 ? -6.406 -0.281 -0.338 1.00 76.00 83 TYR A C 1
ATOM 638 O O . TYR A 1 83 ? -5.600 -1.140 0.024 1.00 76.00 83 TYR A O 1
ATOM 646 N N . VAL A 1 84 ? -7.690 -0.284 0.013 1.00 74.38 84 VAL A N 1
ATOM 647 C CA . VAL A 1 84 ? -8.321 -1.369 0.769 1.00 74.38 84 VAL A CA 1
ATOM 648 C C . VAL A 1 84 ? -8.798 -2.431 -0.215 1.00 74.38 84 VAL A C 1
ATOM 650 O O . VAL A 1 84 ? -9.457 -2.122 -1.205 1.00 74.38 84 VAL A O 1
ATOM 653 N N . MET A 1 85 ? -8.425 -3.684 0.023 1.00 71.19 85 MET A N 1
ATOM 654 C CA . MET A 1 85 ? -8.800 -4.793 -0.843 1.00 71.19 85 MET A CA 1
ATOM 655 C C . MET A 1 85 ? -10.204 -5.290 -0.475 1.00 71.19 85 MET A C 1
ATOM 657 O O . MET A 1 85 ? -10.467 -5.507 0.711 1.00 71.19 85 MET A O 1
ATOM 661 N N . PRO A 1 86 ? -11.097 -5.503 -1.458 1.00 65.75 86 PRO A N 1
ATOM 662 C CA . PRO A 1 86 ? -12.403 -6.103 -1.207 1.00 65.75 86 PRO A CA 1
ATOM 663 C C . PRO A 1 86 ? -12.255 -7.523 -0.655 1.00 65.75 86 PRO A C 1
ATOM 665 O O . PRO A 1 86 ? -11.292 -8.230 -0.969 1.00 65.75 86 PRO A O 1
ATOM 668 N N . GLU A 1 87 ? -13.225 -7.963 0.149 1.00 60.81 87 GLU A N 1
ATOM 669 C CA . GLU A 1 87 ? -13.309 -9.371 0.537 1.00 60.81 87 GLU A CA 1
ATOM 670 C C . GLU A 1 87 ? -13.434 -10.246 -0.715 1.00 60.81 87 GLU A C 1
ATOM 672 O O . GLU A 1 87 ? -14.392 -10.138 -1.486 1.00 60.81 87 GLU A O 1
ATOM 677 N N . ILE A 1 88 ? -12.480 -11.158 -0.906 1.00 58.72 88 ILE A N 1
ATOM 678 C CA . ILE A 1 88 ? -12.579 -12.185 -1.941 1.00 58.72 88 ILE A CA 1
ATOM 679 C C . ILE A 1 88 ? -13.587 -13.229 -1.447 1.00 58.72 88 ILE A C 1
ATOM 681 O O . ILE A 1 88 ? -13.230 -14.193 -0.768 1.00 58.72 88 ILE A O 1
ATOM 685 N N . LYS A 1 89 ? -14.871 -13.044 -1.772 1.00 47.06 89 LYS A N 1
ATOM 686 C CA . LYS A 1 89 ? -15.889 -14.077 -1.536 1.00 47.06 89 LYS A CA 1
ATOM 687 C C . LYS A 1 89 ? -15.566 -15.296 -2.406 1.00 47.06 89 LYS A C 1
ATOM 689 O O . LYS A 1 89 ? -15.696 -15.226 -3.624 1.00 47.06 89 LYS A O 1
ATOM 694 N N . GLY A 1 90 ? -15.166 -16.409 -1.784 1.00 46.91 90 GLY A N 1
ATOM 695 C CA . GLY A 1 90 ? -15.008 -17.702 -2.467 1.00 46.91 90 GLY A CA 1
ATOM 696 C C . GLY A 1 90 ? -13.675 -18.435 -2.290 1.00 46.91 90 GLY A C 1
ATOM 697 O O . GLY A 1 90 ? -13.490 -19.461 -2.934 1.00 46.91 90 GLY A O 1
ATOM 698 N N . MET A 1 91 ? -12.762 -17.969 -1.434 1.00 43.97 91 MET A N 1
ATOM 699 C CA . MET A 1 91 ? -11.596 -18.763 -1.015 1.00 43.97 91 MET A CA 1
ATOM 700 C C . MET A 1 91 ? -11.846 -19.380 0.368 1.00 43.97 91 MET A C 1
ATOM 702 O O . MET A 1 91 ? -11.395 -18.842 1.374 1.00 43.97 91 MET A O 1
ATOM 706 N N . ASN A 1 92 ? -12.592 -20.489 0.395 1.00 41.72 92 ASN A N 1
ATOM 707 C CA . ASN A 1 92 ? -12.576 -21.473 1.484 1.00 41.72 92 ASN A CA 1
ATOM 708 C C . ASN A 1 92 ? -11.974 -22.770 0.949 1.00 41.72 92 ASN A C 1
ATOM 710 O O . ASN A 1 92 ? -12.419 -23.192 -0.143 1.00 41.72 92 ASN A O 1
#

Radius of gyration: 13.42 Å; chains: 1; bounding box: 34×32×30 Å

Foldseek 3Di:
DDDKDKDDFDEDDPDDDPQKFWKWFWADDPQWIKIFTWIAGPVVRIIIGPDIDIHGPVCVVVVVVVCCVVPVDDDDRPHGYMYTDDPPPPDD

pLDDT: mean 73.89, std 14.52, range [37.72, 92.94]

Secondary structure (DSSP, 8-state):
-----EE---EE--S---SEEEEEEEEEETTEEEEEEEEEETTTTEEEEEEEEEE-GGGHHHHHHHHHHHH---S---TT-EEEPPP-TT--